Protein AF-A0A525CH49-F1 (afdb_monomer)

Secondary structure (DSSP, 8-state):
-------------------------SEEEEEESSSEEEEE-TTSPPEEEEPTT--SEEEEEEGGGEEE--S-----TTPEEESSSEEEEEEGGGHHHHHHHHHHHHHHHS-SSHHHH-GGGTHHHHTS--EEEE-TTTTS--S--SSEEEEE-GGG-EE-

Foldseek 3Di:
DDDDDDDDDDDDDDPPPPPLPQPACQWWKWWEPDQWKWKEDPPDDTQTDGQPPDDTAMKIQGPVQKAFDPDPDDPDSFKYFFDQQKMKIYHPVLVVLVVVVLVVCCVVPVDSCPCQVCVVVCCVVSPIRMHMDGDDPVSDDDPRPRGGIIGGNSVPMDGD

Sequence (160 aa):
MGLLSRLFKKKGVEQETESVVTVDKDHAVVELRSPCLLAFDLPAEGVKYTIPDFEPGQYKIPMHAIKVVSGAGPSDTNLIEVDTGVIYFIDADYEDKFRDFEAQMFEETGDSYQMVENPEQFAEQIGIAYDCLEAPGIGSGYDFEGDGTYVLDLSKVERV

Structure (mmCIF, N/CA/C/O backbone):
data_AF-A0A525CH49-F1
#
_entry.id   AF-A0A525CH49-F1
#
loop_
_atom_site.group_PDB
_atom_site.id
_atom_site.type_symbol
_atom_site.label_atom_id
_atom_site.label_alt_id
_atom_site.label_comp_id
_atom_site.label_asym_id
_atom_site.label_entity_id
_atom_site.label_seq_id
_atom_site.pdbx_PDB_ins_code
_atom_site.Cartn_x
_atom_site.Cartn_y
_atom_site.Cartn_z
_atom_site.occupancy
_atom_site.B_iso_or_equiv
_atom_site.auth_seq_id
_atom_site.auth_comp_id
_atom_site.auth_asym_id
_atom_site.auth_atom_id
_atom_site.pdbx_PDB_model_num
ATOM 1 N N . MET A 1 1 ? 67.224 -31.694 11.273 1.00 39.56 1 MET A N 1
ATOM 2 C CA . MET A 1 1 ? 66.820 -31.202 9.938 1.00 39.56 1 MET A CA 1
ATOM 3 C C . MET A 1 1 ? 65.304 -31.044 9.991 1.00 39.56 1 MET A C 1
ATOM 5 O O . MET A 1 1 ? 64.628 -32.054 10.051 1.00 39.56 1 MET A O 1
ATOM 9 N N . GLY A 1 2 ? 64.751 -29.880 10.335 1.00 36.69 2 GLY A N 1
ATOM 10 C CA . GLY A 1 2 ? 64.659 -28.689 9.473 1.00 36.69 2 GLY A CA 1
ATOM 11 C C .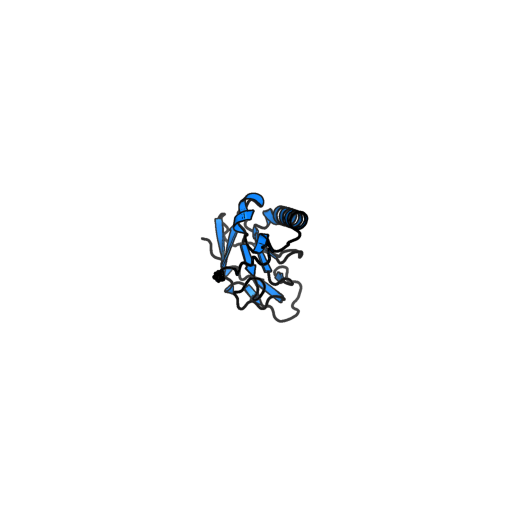 GLY A 1 2 ? 63.327 -28.767 8.706 1.00 36.69 2 GLY A C 1
ATOM 12 O O . GLY A 1 2 ? 63.209 -29.613 7.836 1.00 36.69 2 GLY A O 1
ATOM 13 N N . LEU A 1 3 ? 62.248 -28.185 9.245 1.00 46.25 3 LEU A N 1
ATOM 14 C CA . LEU A 1 3 ? 61.639 -26.896 8.850 1.00 46.25 3 LEU A CA 1
ATOM 15 C C . LEU A 1 3 ? 60.997 -26.879 7.449 1.00 46.25 3 LEU A C 1
ATOM 17 O O . LEU A 1 3 ? 61.687 -27.146 6.475 1.00 46.25 3 LEU A O 1
ATOM 21 N N . LEU A 1 4 ? 59.719 -26.451 7.414 1.00 48.94 4 LEU A N 1
ATOM 22 C CA . LEU A 1 4 ? 58.975 -25.656 6.402 1.00 48.94 4 LEU A CA 1
ATOM 23 C C . LEU A 1 4 ? 57.533 -26.211 6.263 1.00 48.94 4 LEU A C 1
ATOM 25 O O . LEU A 1 4 ? 57.322 -27.242 5.647 1.00 48.94 4 LEU A O 1
ATOM 29 N N . SER A 1 5 ? 56.528 -25.761 7.023 1.00 39.97 5 SER A N 1
ATOM 30 C CA . SER A 1 5 ? 55.796 -24.479 6.984 1.00 39.97 5 SER A CA 1
ATOM 31 C C . SER A 1 5 ? 54.735 -24.343 5.871 1.00 39.97 5 SER A C 1
ATOM 33 O O . SER A 1 5 ? 55.083 -24.108 4.723 1.00 39.97 5 SER A O 1
ATOM 35 N N . ARG A 1 6 ? 53.471 -24.266 6.331 1.00 45.81 6 ARG A N 1
ATOM 36 C CA . ARG A 1 6 ? 52.360 -23.390 5.880 1.00 45.81 6 ARG A CA 1
ATOM 37 C C . ARG A 1 6 ? 51.617 -23.699 4.562 1.00 45.81 6 ARG A C 1
ATOM 39 O O . ARG A 1 6 ? 52.216 -24.072 3.567 1.00 45.81 6 ARG A O 1
ATOM 46 N N . LEU A 1 7 ? 50.326 -23.308 4.601 1.00 45.16 7 LEU A N 1
ATOM 47 C CA . LEU A 1 7 ? 49.342 -23.094 3.515 1.00 45.16 7 LEU A CA 1
ATOM 48 C C . LEU A 1 7 ? 48.552 -24.380 3.158 1.00 45.16 7 LEU A C 1
ATOM 50 O O . LEU A 1 7 ? 49.131 -25.313 2.636 1.00 45.16 7 LEU A O 1
ATOM 54 N N . PHE A 1 8 ? 47.256 -24.574 3.437 1.00 52.97 8 PHE A N 1
ATOM 55 C CA . PHE A 1 8 ? 46.111 -23.663 3.397 1.00 52.97 8 PHE A CA 1
ATOM 56 C C . PHE A 1 8 ? 44.975 -24.088 4.352 1.00 52.97 8 PHE A C 1
ATOM 58 O O . PHE A 1 8 ? 44.602 -25.253 4.444 1.00 52.97 8 PHE A O 1
ATOM 65 N N . LYS A 1 9 ? 44.379 -23.079 4.996 1.00 42.88 9 LYS A N 1
ATOM 66 C CA . LYS A 1 9 ? 43.006 -23.045 5.522 1.00 42.88 9 LYS A CA 1
ATOM 67 C C . LYS A 1 9 ? 42.058 -22.773 4.339 1.00 42.88 9 LYS A C 1
ATOM 69 O O . LYS A 1 9 ? 42.301 -21.803 3.627 1.00 42.88 9 LYS A O 1
ATOM 74 N N . LYS A 1 10 ? 40.981 -23.548 4.181 1.00 42.00 10 LYS A N 1
ATOM 75 C CA . LYS A 1 10 ? 39.683 -23.171 3.560 1.00 42.00 10 LYS A CA 1
ATOM 76 C C . LYS A 1 10 ? 38.722 -24.339 3.839 1.00 42.00 10 LYS A C 1
ATOM 78 O O . LYS A 1 10 ? 38.967 -25.432 3.356 1.00 42.00 10 LYS A O 1
ATOM 83 N N . LYS A 1 11 ? 37.825 -24.272 4.831 1.00 44.38 11 LYS A N 1
ATOM 84 C CA . LYS A 1 11 ? 36.518 -23.580 4.808 1.00 44.38 11 LYS A CA 1
ATOM 85 C C . LYS A 1 11 ? 35.778 -23.832 3.482 1.00 44.38 11 LYS A C 1
ATOM 87 O O . LYS A 1 11 ? 35.967 -23.086 2.531 1.00 44.38 11 LYS A O 1
ATOM 92 N N . GLY A 1 12 ? 34.975 -24.890 3.447 1.00 36.69 12 GLY A N 1
ATOM 93 C CA . GLY A 1 12 ? 33.757 -24.996 2.639 1.00 36.69 12 GLY A CA 1
ATOM 94 C C . GLY A 1 12 ? 32.674 -25.373 3.644 1.00 36.69 12 GLY A C 1
ATOM 95 O O . GLY A 1 12 ? 32.689 -26.497 4.127 1.00 36.69 12 GLY A O 1
ATOM 96 N N . VAL A 1 13 ? 32.105 -24.386 4.339 1.00 41.44 13 VAL A N 1
ATOM 97 C CA . VAL A 1 13 ? 30.868 -23.693 3.939 1.00 41.44 13 VAL A CA 1
ATOM 98 C C . VAL A 1 13 ? 29.777 -24.739 3.774 1.00 41.44 13 VAL A C 1
ATOM 100 O O . VAL A 1 13 ? 29.645 -25.366 2.726 1.00 41.44 13 VAL A O 1
ATOM 103 N N . GLU A 1 14 ? 29.097 -24.962 4.897 1.00 38.44 14 GLU A N 1
ATOM 104 C CA . GLU A 1 14 ? 27.771 -25.552 4.966 1.00 38.44 14 GLU A CA 1
ATOM 105 C C . GLU A 1 14 ? 26.925 -24.911 3.866 1.00 38.44 14 GLU A C 1
ATOM 107 O O . GLU A 1 14 ? 26.855 -23.688 3.762 1.00 38.44 14 GLU A O 1
ATOM 112 N N . GLN A 1 15 ? 26.349 -25.741 2.997 1.00 38.03 15 GLN A N 1
ATOM 113 C CA . GLN A 1 15 ? 25.219 -25.312 2.190 1.00 38.03 15 GLN A CA 1
ATOM 114 C C . GLN A 1 15 ? 24.090 -25.029 3.179 1.00 38.03 15 GLN A C 1
ATOM 116 O O . GLN A 1 15 ? 23.353 -25.941 3.558 1.00 38.03 15 GLN A O 1
ATOM 121 N N . GLU A 1 16 ? 23.993 -23.777 3.631 1.00 38.16 16 GLU A N 1
ATOM 122 C CA . GLU A 1 16 ? 22.720 -23.216 4.057 1.00 38.16 16 GLU A CA 1
ATOM 123 C C . GLU A 1 16 ? 21.780 -23.442 2.884 1.00 38.16 16 GLU A C 1
ATOM 125 O O . GLU A 1 16 ? 21.883 -22.848 1.813 1.00 38.16 16 GLU A O 1
ATOM 130 N N . THR A 1 17 ? 20.947 -24.460 3.053 1.00 37.16 17 THR A N 1
ATOM 131 C CA . THR A 1 17 ? 19.787 -24.645 2.211 1.00 37.16 17 THR A CA 1
ATOM 132 C C . THR A 1 17 ? 18.881 -23.516 2.662 1.00 37.16 17 THR A C 1
ATOM 134 O O . THR A 1 17 ? 18.200 -23.661 3.674 1.00 37.16 17 THR A O 1
ATOM 137 N N . GLU A 1 18 ? 18.985 -22.358 2.006 1.00 37.19 18 GLU A N 1
ATOM 138 C CA . GLU A 1 18 ? 17.979 -21.308 2.099 1.00 37.19 18 GLU A CA 1
ATOM 139 C C . GLU A 1 18 ? 16.659 -21.982 1.746 1.00 37.19 18 GLU A C 1
ATOM 141 O O . GLU A 1 18 ? 16.348 -22.273 0.590 1.00 37.19 18 GLU A O 1
ATOM 146 N N . SER A 1 19 ? 15.913 -22.349 2.781 1.00 33.44 19 SER A N 1
ATOM 147 C CA . SER A 1 19 ? 14.498 -22.598 2.655 1.00 33.44 19 SER A CA 1
ATOM 148 C C . SER A 1 19 ? 13.919 -21.271 2.204 1.00 33.44 19 SER A C 1
ATOM 150 O O . SER A 1 19 ? 13.703 -20.388 3.030 1.00 33.44 19 SER A O 1
ATOM 152 N N . VAL A 1 20 ? 13.749 -21.120 0.891 1.00 35.84 20 VAL A N 1
ATOM 153 C CA . VAL A 1 20 ? 12.911 -20.085 0.300 1.00 35.84 20 VAL A CA 1
ATOM 154 C C . VAL A 1 20 ? 11.536 -20.314 0.908 1.00 35.84 20 VAL A C 1
ATOM 156 O O . VAL A 1 20 ? 10.799 -21.212 0.499 1.00 35.84 20 VAL A O 1
ATOM 159 N N . VAL A 1 21 ? 11.248 -19.591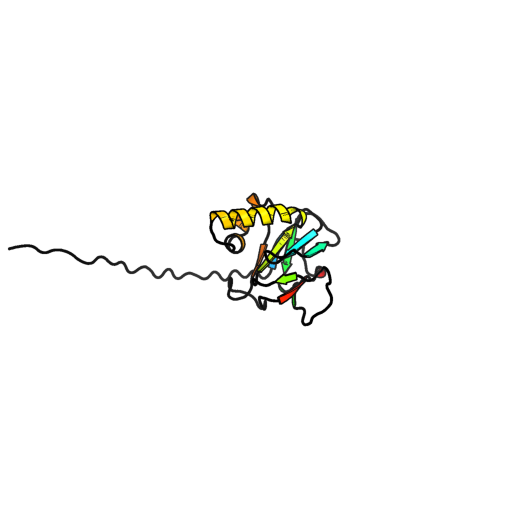 1.986 1.00 37.31 21 VAL A N 1
ATOM 160 C CA . VAL A 1 21 ? 9.911 -19.514 2.547 1.00 37.31 21 VAL A CA 1
ATOM 161 C C . VAL A 1 21 ? 9.125 -18.777 1.483 1.00 37.31 21 VAL A C 1
ATOM 163 O O . VAL A 1 21 ? 9.242 -17.567 1.345 1.00 37.31 21 VAL A O 1
ATOM 166 N N . THR A 1 22 ? 8.405 -19.525 0.654 1.00 41.28 22 THR A N 1
ATOM 167 C CA . THR A 1 22 ? 7.436 -18.943 -0.266 1.00 41.28 22 THR A CA 1
ATOM 168 C C . THR A 1 22 ? 6.332 -18.393 0.627 1.00 41.28 22 THR A C 1
ATOM 170 O O . THR A 1 22 ? 5.514 -19.153 1.147 1.00 41.28 22 THR A O 1
ATOM 173 N N . VAL A 1 23 ? 6.408 -17.100 0.943 1.00 49.09 23 VAL A N 1
ATOM 174 C CA . VAL A 1 23 ? 5.374 -16.421 1.717 1.00 49.09 23 VAL A CA 1
ATOM 175 C C . VAL A 1 23 ? 4.183 -16.293 0.782 1.00 49.09 23 VAL A C 1
ATOM 177 O O . VAL A 1 23 ? 4.179 -15.480 -0.135 1.00 49.09 23 VAL A O 1
ATOM 180 N N . ASP A 1 24 ? 3.205 -17.164 0.988 1.00 51.62 24 ASP A N 1
ATOM 181 C CA . ASP A 1 24 ? 1.919 -17.139 0.305 1.00 51.62 24 ASP A CA 1
ATOM 182 C C . ASP A 1 24 ? 1.105 -15.933 0.821 1.00 51.62 24 ASP A C 1
ATOM 184 O O . ASP A 1 24 ? 0.327 -16.040 1.770 1.00 51.62 24 ASP A O 1
ATOM 188 N N . LYS A 1 25 ? 1.376 -14.740 0.279 1.00 66.81 25 LYS A N 1
ATOM 189 C CA . LYS A 1 25 ? 0.638 -13.484 0.521 1.00 66.81 25 LYS A CA 1
ATOM 190 C C . LYS A 1 25 ? -0.506 -13.353 -0.499 1.00 66.81 25 LYS A C 1
ATOM 192 O O . LYS A 1 25 ? -0.564 -12.420 -1.294 1.00 66.81 25 LYS A O 1
ATOM 197 N N . ASP A 1 26 ? -1.488 -14.252 -0.436 1.00 80.12 26 ASP A N 1
ATOM 198 C CA . ASP A 1 26 ? -2.752 -14.147 -1.200 1.00 80.12 26 ASP A CA 1
ATOM 199 C C . ASP A 1 26 ? -3.522 -12.822 -0.961 1.00 80.12 26 ASP A C 1
ATOM 201 O O . ASP A 1 26 ? -4.499 -12.498 -1.652 1.00 80.12 26 ASP A O 1
ATOM 205 N N . HIS A 1 27 ? -3.129 -12.065 0.063 1.00 87.44 27 HIS A N 1
ATOM 206 C CA . HIS A 1 27 ? -3.721 -10.803 0.471 1.00 87.44 27 HIS A CA 1
ATOM 207 C C . HIS A 1 27 ? -2.684 -9.900 1.142 1.00 87.44 27 HIS A C 1
ATOM 209 O O . HIS A 1 27 ? -1.810 -10.391 1.852 1.00 87.44 27 HIS A O 1
ATOM 215 N N . ALA A 1 28 ? -2.855 -8.588 0.981 1.00 90.50 28 ALA A N 1
ATOM 216 C CA . ALA A 1 28 ? -2.193 -7.576 1.798 1.00 90.50 28 ALA A CA 1
ATOM 217 C C . ALA A 1 28 ? -3.059 -7.239 3.024 1.00 90.50 28 ALA A C 1
ATOM 219 O O . ALA A 1 28 ? -4.291 -7.165 2.914 1.00 90.50 28 ALA A O 1
ATOM 220 N N . VAL A 1 29 ? -2.436 -7.030 4.187 1.00 92.19 29 VAL A N 1
ATOM 221 C CA . VAL A 1 29 ? -3.122 -6.622 5.426 1.00 92.19 29 VAL A CA 1
ATOM 222 C C . VAL A 1 29 ? -2.726 -5.206 5.827 1.00 92.19 29 VAL A C 1
ATOM 224 O O . VAL A 1 29 ? -1.593 -4.950 6.208 1.00 92.19 29 VAL A O 1
ATOM 227 N N . VAL A 1 30 ? -3.690 -4.291 5.850 1.00 94.88 30 VAL A N 1
ATOM 228 C CA . VAL A 1 30 ? -3.465 -2.883 6.209 1.00 94.88 30 VAL A CA 1
ATOM 229 C C . VAL A 1 30 ? -4.332 -2.482 7.398 1.00 94.88 30 VAL A C 1
ATOM 231 O O . VAL A 1 30 ? -5.477 -2.916 7.525 1.00 94.88 30 VAL A O 1
ATOM 234 N N . GLU A 1 31 ? -3.804 -1.651 8.291 1.00 96.19 31 GLU A N 1
ATOM 235 C CA . GLU A 1 31 ? -4.606 -0.971 9.308 1.00 96.19 31 GLU A CA 1
ATOM 236 C C . GLU A 1 31 ? -5.132 0.348 8.729 1.00 96.19 31 GLU A C 1
ATOM 238 O O . GLU A 1 31 ? -4.360 1.152 8.219 1.00 96.19 31 GLU A O 1
ATOM 243 N N . LEU A 1 32 ? -6.444 0.580 8.822 1.00 97.38 32 LEU A N 1
ATOM 244 C CA . LEU A 1 32 ? -7.088 1.837 8.441 1.00 97.38 32 LEU A CA 1
ATOM 245 C C . LEU A 1 32 ? -7.692 2.512 9.678 1.00 97.38 32 LEU A C 1
ATOM 247 O O . LEU A 1 32 ? -8.456 1.915 10.443 1.00 97.38 32 LEU A O 1
ATOM 251 N N . ARG A 1 33 ? -7.352 3.783 9.863 1.00 96.25 33 ARG A N 1
ATOM 252 C CA . ARG A 1 33 ? -7.843 4.713 10.892 1.00 96.25 33 ARG A CA 1
ATOM 253 C C . ARG A 1 33 ? -8.739 5.802 10.303 1.00 96.25 33 ARG A C 1
ATOM 255 O O . ARG A 1 33 ? -9.579 6.343 11.024 1.00 96.25 33 ARG A O 1
ATOM 262 N N . SER A 1 34 ? -8.590 6.080 9.014 1.00 96.31 34 SER A N 1
ATOM 263 C CA . SER A 1 34 ? -9.411 6.955 8.190 1.00 96.31 34 SER A CA 1
ATOM 264 C C . SER A 1 34 ? -10.208 6.121 7.171 1.00 96.31 34 SER A C 1
ATOM 266 O O . SER A 1 34 ? -9.855 4.974 6.888 1.00 96.31 34 SER A O 1
ATOM 268 N N . PRO A 1 35 ? -11.288 6.664 6.581 1.00 96.25 35 PRO A N 1
ATOM 269 C CA . PRO A 1 35 ? -12.077 5.945 5.581 1.00 96.25 35 PRO A CA 1
ATOM 270 C C . PRO A 1 35 ? -11.357 5.782 4.235 1.00 96.25 35 PRO A C 1
ATOM 272 O O . PRO A 1 35 ? -11.974 5.312 3.280 1.00 96.25 35 PRO A O 1
ATOM 275 N N . CYS A 1 36 ? -10.098 6.206 4.120 1.00 96.69 36 CYS A N 1
ATOM 276 C CA . CYS A 1 36 ? -9.378 6.285 2.862 1.00 96.69 36 CYS A CA 1
ATOM 277 C C . CYS A 1 36 ? -8.204 5.300 2.839 1.00 96.69 36 CYS A C 1
ATOM 279 O O . CYS A 1 36 ? -7.209 5.479 3.536 1.00 96.69 36 CYS A O 1
ATOM 281 N N . LEU A 1 37 ? -8.308 4.294 1.975 1.00 96.88 37 LEU A N 1
ATOM 282 C CA . LEU A 1 37 ? -7.202 3.424 1.593 1.00 96.88 37 LEU A CA 1
ATOM 283 C C . LEU A 1 37 ? -6.408 4.093 0.467 1.00 96.88 37 LEU A C 1
ATOM 285 O O . LEU A 1 37 ? -6.993 4.508 -0.533 1.00 96.88 37 LEU A O 1
ATOM 289 N N . LEU A 1 38 ? -5.090 4.163 0.600 1.00 96.81 38 LEU A N 1
ATOM 290 C CA . LEU A 1 38 ? -4.187 4.589 -0.464 1.00 96.81 38 LEU A CA 1
ATOM 291 C C . LEU A 1 38 ? -3.501 3.365 -1.073 1.00 96.81 38 LEU A C 1
ATOM 293 O O . LEU A 1 38 ? -2.952 2.549 -0.333 1.00 96.81 38 LEU A O 1
ATOM 297 N N . ALA A 1 39 ? -3.517 3.265 -2.405 1.00 95.25 39 ALA A N 1
ATOM 298 C C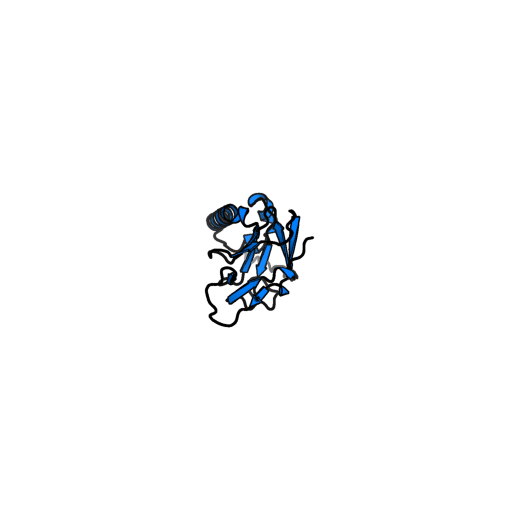A . ALA A 1 39 ? -2.767 2.259 -3.153 1.00 95.25 39 ALA A CA 1
ATOM 299 C C . ALA A 1 39 ? -1.850 2.914 -4.189 1.00 95.25 39 ALA A C 1
ATOM 301 O O . ALA A 1 39 ? -2.298 3.793 -4.931 1.00 95.25 39 ALA A O 1
ATOM 302 N N . PHE A 1 40 ? -0.578 2.521 -4.225 1.00 92.12 40 PHE A N 1
ATOM 303 C CA . PHE A 1 40 ? 0.427 3.202 -5.042 1.00 92.12 40 PHE A CA 1
ATOM 304 C C . PHE A 1 40 ? 1.690 2.377 -5.243 1.00 92.12 40 PHE A C 1
ATOM 306 O O . PHE A 1 40 ? 2.017 1.520 -4.426 1.00 92.12 40 PHE A O 1
ATOM 313 N N . ASP A 1 41 ? 2.406 2.701 -6.310 1.00 89.75 41 ASP A N 1
ATOM 314 C CA . ASP A 1 41 ? 3.796 2.321 -6.514 1.00 89.75 41 ASP A CA 1
ATOM 315 C C . ASP A 1 41 ? 4.685 3.553 -6.297 1.00 89.75 41 ASP A C 1
ATOM 317 O O . ASP A 1 41 ? 4.350 4.657 -6.733 1.00 89.75 41 ASP A O 1
ATOM 321 N N . LEU A 1 42 ? 5.804 3.405 -5.594 1.00 85.88 42 LEU A N 1
ATOM 322 C CA . LEU A 1 42 ? 6.721 4.519 -5.363 1.00 85.88 42 LEU A CA 1
ATOM 323 C C . LEU A 1 42 ? 7.585 4.771 -6.609 1.00 85.88 42 LEU A C 1
ATOM 325 O O . LEU A 1 42 ? 8.064 3.826 -7.226 1.00 85.88 42 LEU A O 1
ATOM 329 N N . PRO A 1 43 ? 7.853 6.040 -6.974 1.00 85.62 43 PRO A N 1
ATOM 330 C CA . PRO A 1 43 ? 7.526 7.274 -6.256 1.00 85.62 43 PRO A CA 1
ATOM 331 C C . PRO A 1 43 ? 6.194 7.923 -6.678 1.00 85.62 43 PRO A C 1
ATOM 333 O O . PRO A 1 43 ? 5.933 9.061 -6.281 1.00 85.62 43 PRO A O 1
ATOM 336 N N . ALA A 1 44 ? 5.369 7.256 -7.490 1.00 84.88 44 ALA A N 1
ATOM 337 C CA . ALA A 1 44 ? 4.171 7.839 -8.091 1.00 84.88 44 ALA A CA 1
ATOM 338 C C . ALA A 1 44 ? 3.158 8.353 -7.050 1.00 84.88 44 ALA A C 1
ATOM 340 O O . ALA A 1 44 ? 3.137 7.931 -5.887 1.00 84.88 44 ALA A O 1
ATOM 341 N N . GLU A 1 45 ? 2.311 9.300 -7.469 1.00 84.69 45 GLU A N 1
ATOM 342 C CA . GLU A 1 45 ? 1.152 9.714 -6.674 1.00 84.69 45 GLU A CA 1
ATOM 343 C C . GLU A 1 45 ? 0.163 8.550 -6.573 1.00 84.69 45 GLU A C 1
ATOM 345 O O . GLU A 1 45 ? -0.118 7.864 -7.556 1.00 84.69 45 GLU A O 1
ATOM 350 N N . GLY A 1 46 ? -0.346 8.311 -5.367 1.00 87.56 46 GLY A N 1
ATOM 351 C CA . GLY A 1 46 ? -1.222 7.180 -5.114 1.00 87.56 46 GLY A CA 1
ATOM 352 C C . GLY A 1 46 ? -2.693 7.441 -5.391 1.00 87.56 46 GLY A C 1
ATOM 353 O O . GLY A 1 46 ? -3.171 8.576 -5.397 1.00 87.56 46 GLY A O 1
ATOM 354 N N . VAL A 1 47 ? -3.442 6.353 -5.536 1.00 93.62 47 VAL A N 1
ATOM 355 C CA . VAL A 1 47 ? -4.895 6.381 -5.684 1.00 93.62 47 VAL A CA 1
ATOM 356 C C . VAL A 1 47 ? -5.573 6.255 -4.329 1.00 93.62 47 VAL A C 1
ATOM 358 O O . VAL A 1 47 ? -5.361 5.282 -3.605 1.00 93.62 47 VAL A O 1
ATOM 361 N N . LYS A 1 48 ? -6.444 7.216 -4.010 1.00 94.94 48 LYS A N 1
ATOM 362 C CA . LYS A 1 48 ? -7.235 7.229 -2.773 1.00 94.94 48 LYS A CA 1
ATOM 363 C C . LYS A 1 48 ? -8.605 6.611 -3.013 1.00 94.94 48 LYS A C 1
ATOM 365 O O . LYS A 1 48 ? -9.429 7.158 -3.742 1.00 94.94 48 LYS A O 1
ATOM 370 N N . TYR A 1 49 ? -8.865 5.499 -2.343 1.00 94.62 49 TYR A N 1
ATOM 371 C CA . TYR A 1 49 ? -10.140 4.802 -2.347 1.00 94.62 49 TYR A CA 1
ATOM 372 C C . TYR A 1 49 ? -10.890 5.040 -1.039 1.00 94.62 49 TYR A C 1
ATOM 374 O O . TYR A 1 49 ? -10.353 4.816 0.041 1.00 94.62 49 TYR A O 1
ATOM 382 N N . THR A 1 50 ? -12.158 5.440 -1.119 1.00 95.06 50 THR A N 1
ATOM 383 C CA . THR A 1 50 ? -13.020 5.545 0.066 1.00 95.06 50 THR A CA 1
ATOM 384 C C . THR A 1 50 ? -13.685 4.203 0.361 1.00 95.06 50 THR A C 1
ATOM 386 O O . THR A 1 50 ? -14.451 3.700 -0.462 1.00 95.06 50 THR A O 1
ATOM 389 N N . ILE A 1 51 ? -13.432 3.644 1.544 1.00 93.19 51 ILE A N 1
ATOM 390 C CA . ILE A 1 51 ? -14.071 2.418 2.026 1.00 93.19 51 ILE A CA 1
ATOM 391 C C . ILE A 1 51 ? -15.530 2.723 2.416 1.00 93.19 51 ILE A C 1
ATOM 393 O O . ILE A 1 51 ? -15.768 3.589 3.266 1.00 93.19 51 ILE A O 1
ATOM 397 N N . PRO A 1 52 ? -16.527 2.053 1.810 1.00 87.94 52 PRO A N 1
ATOM 398 C CA . PRO A 1 52 ? -17.925 2.214 2.201 1.00 87.94 52 PRO A CA 1
ATOM 399 C C . PRO A 1 52 ? -18.175 1.618 3.594 1.00 87.94 52 PRO A C 1
ATOM 401 O O . PRO A 1 52 ? -17.548 0.630 3.964 1.00 87.94 52 PRO A O 1
ATOM 404 N N . ASP A 1 53 ? -19.102 2.211 4.356 1.00 89.12 53 ASP A N 1
ATOM 405 C CA . ASP A 1 53 ? -19.482 1.759 5.709 1.00 89.12 53 ASP A CA 1
ATOM 406 C C . ASP A 1 53 ? -18.283 1.576 6.665 1.00 89.12 53 ASP A C 1
ATOM 408 O O . ASP A 1 53 ? -18.223 0.643 7.466 1.00 89.12 53 ASP A O 1
ATOM 412 N N . PHE A 1 54 ? -17.311 2.486 6.560 1.00 94.75 54 PHE A N 1
ATOM 413 C CA . PHE A 1 54 ? -16.031 2.411 7.256 1.00 94.75 54 PHE A CA 1
ATOM 414 C C . PHE A 1 54 ? -16.146 2.352 8.788 1.00 94.75 54 PHE A C 1
ATOM 416 O O . PHE A 1 54 ? -16.796 3.185 9.425 1.00 94.75 54 PHE A O 1
ATOM 423 N N . GLU A 1 55 ? -15.359 1.447 9.372 1.00 96.00 55 GLU A N 1
ATOM 424 C CA . GLU A 1 55 ? -14.953 1.484 10.774 1.00 96.00 55 GLU A CA 1
ATOM 425 C C . GLU A 1 55 ? -13.430 1.294 10.898 1.00 96.00 55 GLU A C 1
ATOM 427 O O . GLU A 1 55 ? -12.864 0.477 10.166 1.00 96.00 55 GLU A O 1
ATOM 432 N N . PRO A 1 56 ? -12.754 1.964 11.852 1.00 96.62 56 PRO A N 1
ATOM 433 C CA . PRO A 1 56 ? -11.333 1.736 12.090 1.00 96.62 56 PRO A CA 1
ATOM 434 C C . PRO A 1 56 ? -11.017 0.267 12.402 1.00 96.62 56 PRO A C 1
ATOM 436 O O . PRO A 1 56 ? -11.773 -0.415 13.110 1.00 96.62 56 PRO A O 1
ATOM 439 N N . GLY A 1 57 ? -9.889 -0.222 11.889 1.00 96.25 57 GLY A N 1
ATOM 440 C CA . GLY A 1 57 ? -9.438 -1.596 12.095 1.00 96.25 57 GLY A CA 1
ATOM 441 C C . GLY A 1 57 ? -8.541 -2.111 10.976 1.00 96.25 57 GLY A C 1
ATOM 442 O O . GLY A 1 57 ? -8.050 -1.348 10.150 1.00 96.25 57 GLY A O 1
ATOM 443 N N . GLN A 1 58 ? -8.325 -3.424 10.964 1.00 95.75 58 GLN A N 1
ATOM 444 C CA . GLN A 1 58 ? -7.549 -4.091 9.924 1.00 95.75 58 GLN A CA 1
ATOM 445 C C . GLN A 1 58 ? -8.436 -4.499 8.751 1.00 95.75 58 GLN A C 1
ATOM 447 O O . GLN A 1 58 ? -9.563 -4.964 8.934 1.00 95.75 58 GLN A O 1
ATOM 452 N N . TYR A 1 59 ? -7.889 -4.356 7.552 1.00 95.75 59 TYR A N 1
ATOM 453 C CA . TYR A 1 59 ? -8.515 -4.720 6.294 1.00 95.75 59 TYR A CA 1
ATOM 454 C C . TYR A 1 59 ? -7.598 -5.656 5.511 1.00 95.75 59 TYR A C 1
ATOM 456 O O . TYR A 1 59 ? -6.376 -5.508 5.516 1.00 95.75 59 TYR A O 1
ATOM 464 N N . LYS A 1 60 ? -8.210 -6.625 4.835 1.00 94.19 60 LYS A N 1
ATOM 465 C CA . LYS A 1 60 ? -7.577 -7.560 3.912 1.00 94.19 60 LYS A CA 1
ATOM 466 C C . LYS A 1 60 ? -7.912 -7.168 2.489 1.00 94.19 60 LYS A C 1
ATOM 468 O O . LYS A 1 60 ? -9.083 -7.038 2.127 1.00 94.19 60 LYS A O 1
ATOM 473 N N . ILE A 1 61 ? -6.870 -7.024 1.685 1.00 93.12 61 ILE A N 1
ATOM 474 C CA . ILE A 1 61 ? -6.955 -6.696 0.269 1.00 93.12 61 ILE A CA 1
ATOM 475 C C . ILE A 1 61 ? -6.486 -7.930 -0.494 1.00 93.12 61 ILE A C 1
ATOM 477 O O . ILE A 1 61 ? -5.280 -8.158 -0.604 1.00 93.12 61 ILE A O 1
ATOM 481 N N . PRO A 1 62 ? -7.408 -8.780 -0.969 1.00 89.94 62 PRO A N 1
ATOM 482 C CA . PRO A 1 62 ? -7.011 -9.997 -1.650 1.00 89.94 62 PRO A CA 1
ATOM 483 C C . PRO A 1 62 ? -6.450 -9.675 -3.037 1.00 89.94 62 PRO A C 1
ATOM 485 O O . PRO A 1 62 ? -6.960 -8.789 -3.723 1.00 89.94 62 PRO A O 1
ATOM 488 N N . MET A 1 63 ? -5.460 -10.440 -3.499 1.00 86.75 63 MET A N 1
ATOM 489 C CA . MET A 1 63 ? -4.816 -10.221 -4.802 1.00 86.75 63 MET A CA 1
ATOM 490 C C . MET A 1 63 ? -5.839 -10.173 -5.952 1.00 86.75 63 MET A C 1
ATOM 492 O O . MET A 1 63 ? -5.782 -9.316 -6.831 1.00 86.75 63 MET A O 1
ATOM 496 N N . HIS A 1 64 ? -6.860 -11.031 -5.908 1.00 86.81 64 HIS A N 1
ATOM 497 C CA . HIS A 1 64 ? -7.922 -11.078 -6.918 1.00 86.81 64 HIS A CA 1
ATOM 498 C C . HIS A 1 64 ? -8.899 -9.878 -6.873 1.00 86.81 64 HIS A C 1
ATOM 500 O O . HIS A 1 64 ? -9.840 -9.815 -7.681 1.00 86.81 64 HIS A O 1
ATOM 506 N N . ALA A 1 65 ? -8.741 -8.942 -5.930 1.00 89.06 65 ALA A N 1
ATOM 507 C CA . ALA A 1 65 ? -9.405 -7.640 -5.964 1.00 89.06 65 ALA A CA 1
ATOM 508 C C . ALA A 1 65 ? -8.767 -6.678 -6.970 1.00 89.06 65 ALA A C 1
ATOM 510 O O . ALA A 1 65 ? -9.430 -5.732 -7.395 1.00 89.06 65 ALA A O 1
ATOM 511 N N . ILE A 1 66 ? -7.534 -6.944 -7.395 1.00 88.88 66 ILE A N 1
ATOM 512 C CA . ILE A 1 66 ? -6.778 -6.098 -8.311 1.00 88.88 66 ILE A CA 1
ATOM 513 C C . ILE A 1 66 ? -7.003 -6.593 -9.735 1.00 88.88 66 ILE A 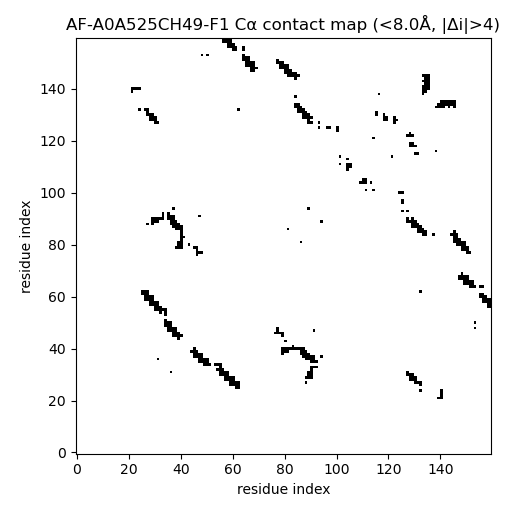C 1
ATOM 515 O O . ILE A 1 66 ? -6.834 -7.773 -10.042 1.00 88.88 66 ILE A O 1
ATOM 519 N N . LYS A 1 67 ? -7.451 -5.695 -10.611 1.00 86.88 67 LYS A N 1
ATOM 520 C CA . LYS A 1 67 ? -7.794 -6.017 -12.001 1.00 86.88 67 LYS A CA 1
ATOM 521 C C . LYS A 1 67 ? -6.899 -5.239 -12.949 1.00 86.88 67 LYS A C 1
ATOM 523 O O . LYS A 1 67 ? -6.853 -4.015 -12.864 1.00 86.88 67 LYS A O 1
ATOM 528 N N . VAL A 1 68 ? -6.258 -5.946 -13.876 1.00 84.62 68 VAL A N 1
ATOM 529 C CA . VAL A 1 68 ? -5.486 -5.343 -14.970 1.00 84.62 68 VAL A CA 1
ATOM 530 C C . VAL A 1 68 ? -6.427 -4.593 -15.912 1.00 84.62 68 VAL A C 1
ATOM 532 O O . VAL A 1 68 ? -7.473 -5.120 -16.309 1.00 84.62 68 VAL A O 1
ATOM 535 N N . VAL A 1 69 ? -6.048 -3.380 -16.303 1.00 84.19 69 VAL A N 1
ATOM 536 C CA . VAL A 1 69 ? -6.758 -2.592 -17.312 1.00 84.19 69 VAL A CA 1
ATOM 537 C C . VAL A 1 69 ? -6.013 -2.693 -18.637 1.00 84.19 69 VAL A C 1
ATOM 539 O O . VAL A 1 69 ? -4.905 -2.191 -18.783 1.00 84.19 69 VAL A O 1
ATOM 542 N N . SER A 1 70 ? -6.631 -3.326 -19.636 1.00 65.19 70 SER A N 1
ATOM 543 C CA . SER A 1 70 ? -6.089 -3.362 -20.998 1.00 65.19 70 SER A CA 1
ATOM 544 C C . SER A 1 70 ? -6.693 -2.238 -21.845 1.00 65.19 70 SER A C 1
ATOM 546 O O . SER A 1 70 ? -7.844 -2.302 -22.274 1.00 65.19 70 SER A O 1
ATOM 548 N N . GLY A 1 71 ? -5.892 -1.203 -22.107 1.00 55.88 71 GLY A N 1
ATOM 549 C CA . GLY A 1 71 ? -6.215 -0.122 -23.040 1.00 55.88 71 GLY A CA 1
ATOM 550 C C . GLY A 1 71 ? -6.145 1.268 -22.412 1.00 55.88 71 GLY A C 1
ATOM 551 O O . GLY A 1 71 ? -6.482 1.449 -21.248 1.00 55.88 71 GLY A O 1
ATOM 552 N N . ALA A 1 72 ? -5.725 2.252 -23.215 1.00 49.34 72 ALA A N 1
ATOM 553 C CA . ALA A 1 72 ? -5.705 3.670 -22.860 1.00 49.34 72 ALA A CA 1
ATOM 554 C C . ALA A 1 72 ? -7.143 4.203 -22.701 1.00 49.34 72 ALA A C 1
ATOM 556 O O . ALA A 1 72 ? -7.703 4.832 -23.601 1.00 49.34 72 ALA A O 1
ATOM 557 N N . GLY A 1 73 ? -7.773 3.861 -21.580 1.00 46.59 73 GLY A N 1
ATOM 558 C CA . GLY A 1 73 ? -8.965 4.522 -21.067 1.00 46.59 73 GLY A CA 1
ATOM 559 C C . GLY A 1 73 ? -8.582 5.843 -20.397 1.00 46.59 73 GLY A C 1
ATOM 560 O O . GLY A 1 73 ? -7.417 6.030 -20.054 1.00 46.59 73 GLY A O 1
ATOM 561 N N . PRO A 1 74 ? -9.524 6.790 -20.276 1.00 44.06 74 PRO A N 1
ATOM 562 C CA . PRO A 1 74 ? -9.245 8.130 -19.773 1.00 44.06 74 PRO A CA 1
ATOM 563 C C . PRO A 1 74 ? -8.685 8.097 -18.347 1.00 44.06 74 PRO A C 1
ATOM 565 O O . PRO A 1 74 ? -8.792 7.093 -17.652 1.00 44.06 74 PRO A O 1
ATOM 568 N N . SER A 1 75 ? -8.121 9.236 -17.944 1.00 54.28 75 SER A N 1
ATOM 569 C CA . SER A 1 75 ? -7.612 9.595 -16.617 1.00 54.28 75 SER A CA 1
ATOM 570 C C . SER A 1 75 ? -8.668 9.467 -15.506 1.00 54.28 75 SER A C 1
ATOM 572 O O . SER A 1 75 ? -9.075 10.463 -14.901 1.00 54.28 75 SER A O 1
ATOM 574 N N . ASP A 1 76 ? -9.172 8.261 -15.279 1.00 54.94 76 ASP A N 1
ATOM 575 C CA . ASP A 1 76 ? -10.001 7.947 -14.135 1.00 54.94 76 ASP A CA 1
ATOM 576 C C . ASP A 1 76 ? -9.096 7.987 -12.906 1.00 54.94 76 ASP A C 1
ATOM 578 O O . ASP A 1 76 ? -8.057 7.334 -12.849 1.00 54.94 76 ASP A O 1
ATOM 582 N N . THR A 1 77 ? -9.502 8.754 -11.898 1.00 65.19 77 THR A N 1
ATOM 583 C CA . THR A 1 77 ? -8.772 8.975 -10.637 1.00 65.19 77 THR A CA 1
ATOM 584 C C . THR A 1 77 ? -8.572 7.709 -9.797 1.00 65.19 77 THR A C 1
ATOM 586 O O . THR A 1 77 ? -8.111 7.806 -8.669 1.00 65.19 77 THR A O 1
ATOM 589 N N . ASN A 1 78 ? -8.953 6.540 -10.320 1.00 80.88 78 ASN A N 1
ATOM 590 C CA . ASN A 1 78 ? -8.975 5.255 -9.631 1.00 80.88 78 ASN A CA 1
ATOM 591 C C . ASN A 1 78 ? -7.989 4.229 -10.227 1.00 80.88 78 ASN A C 1
ATOM 593 O O . ASN A 1 78 ? -8.089 3.044 -9.895 1.00 80.88 78 ASN A O 1
ATOM 597 N N . LEU A 1 79 ? -7.099 4.657 -11.130 1.00 88.38 79 LEU A N 1
ATOM 598 C CA . LEU A 1 79 ? -6.109 3.810 -11.797 1.00 88.38 79 LEU A CA 1
ATOM 599 C C . LEU A 1 79 ? -4.778 3.824 -11.041 1.00 88.38 79 LEU A C 1
ATOM 601 O O . LEU A 1 79 ? -4.176 4.881 -10.884 1.00 88.38 79 LEU A O 1
ATOM 605 N N . ILE A 1 80 ? -4.329 2.655 -10.589 1.00 89.38 80 ILE A N 1
ATOM 606 C CA . ILE A 1 80 ? -3.025 2.462 -9.947 1.00 89.38 80 ILE A CA 1
ATOM 607 C C . ILE A 1 80 ? -2.014 2.185 -11.057 1.00 89.38 80 ILE A C 1
ATOM 609 O O . ILE A 1 80 ? -2.151 1.193 -11.777 1.00 89.38 80 ILE A O 1
ATOM 613 N N . GLU A 1 81 ? -1.024 3.055 -11.205 1.00 88.25 81 GLU A N 1
ATOM 614 C CA . GLU A 1 81 ? 0.101 2.861 -12.122 1.00 88.25 81 GLU A CA 1
ATOM 615 C C . GLU A 1 81 ? 1.257 2.194 -11.372 1.00 88.25 81 GLU A C 1
ATOM 617 O O . GLU A 1 81 ? 1.603 2.623 -10.274 1.00 88.25 81 GLU A O 1
ATOM 622 N N . VAL A 1 82 ? 1.812 1.128 -11.952 1.00 88.00 82 VAL A N 1
ATOM 623 C CA . VAL A 1 82 ? 2.885 0.317 -11.362 1.00 88.00 82 VAL A CA 1
ATOM 624 C C . VAL A 1 82 ? 3.996 0.144 -12.393 1.00 88.00 82 VAL A C 1
ATOM 626 O O . VAL A 1 82 ? 3.729 -0.298 -13.510 1.00 88.00 82 VAL A O 1
ATOM 629 N N . ASP A 1 83 ? 5.219 0.489 -12.009 1.00 85.00 83 ASP A N 1
ATOM 630 C CA . ASP A 1 83 ? 6.454 0.455 -12.808 1.00 85.00 83 ASP A CA 1
ATOM 631 C C . ASP A 1 83 ? 7.574 -0.342 -12.112 1.00 85.00 83 ASP A C 1
ATOM 633 O O . ASP A 1 83 ? 8.564 -0.721 -12.731 1.00 85.00 83 ASP A O 1
ATOM 637 N N . THR A 1 84 ? 7.436 -0.600 -10.808 1.00 79.62 84 THR A N 1
ATOM 638 C CA . THR A 1 84 ? 8.395 -1.382 -10.015 1.00 79.62 84 THR A CA 1
ATOM 639 C C . THR A 1 84 ? 7.853 -2.747 -9.618 1.00 79.62 84 THR A C 1
ATOM 641 O O . THR A 1 84 ? 8.482 -3.457 -8.846 1.00 79.62 84 THR A O 1
ATOM 644 N N . GLY A 1 85 ? 6.672 -3.129 -10.106 1.00 84.50 85 GLY A N 1
ATOM 645 C CA . GLY A 1 85 ? 6.024 -4.385 -9.743 1.00 84.50 85 GLY A CA 1
ATOM 646 C C . GLY A 1 85 ? 5.594 -4.487 -8.273 1.00 84.50 85 GLY A C 1
ATOM 647 O O . GLY A 1 85 ? 5.304 -5.596 -7.826 1.00 84.50 85 GLY A O 1
ATOM 648 N N . VAL A 1 86 ? 5.539 -3.382 -7.525 1.00 87.00 86 VAL A N 1
ATOM 649 C CA . VAL A 1 86 ? 5.073 -3.344 -6.131 1.00 87.00 86 VAL A CA 1
ATOM 650 C C . VAL A 1 86 ? 3.867 -2.415 -6.005 1.00 87.00 86 VAL A C 1
ATOM 652 O O . VAL A 1 86 ? 3.839 -1.330 -6.576 1.00 87.00 86 VAL A O 1
ATOM 655 N N . ILE A 1 87 ? 2.858 -2.830 -5.238 1.00 90.62 87 ILE A N 1
ATOM 656 C CA . ILE A 1 87 ? 1.744 -1.965 -4.834 1.00 90.62 87 ILE A CA 1
ATOM 657 C C . ILE A 1 87 ? 1.698 -1.913 -3.314 1.00 90.62 87 ILE A C 1
ATOM 659 O O . ILE A 1 87 ? 1.399 -2.919 -2.673 1.00 90.62 87 ILE A O 1
ATOM 663 N N . TYR A 1 88 ? 1.936 -0.737 -2.746 1.00 93.06 88 TYR A N 1
ATOM 664 C CA . TYR A 1 88 ? 1.752 -0.461 -1.326 1.00 93.06 88 TYR A CA 1
ATOM 665 C C . TYR A 1 88 ? 0.293 -0.171 -0.995 1.00 93.06 88 TYR A C 1
ATOM 667 O O . TYR A 1 88 ? -0.403 0.491 -1.764 1.00 93.06 88 TYR A O 1
ATOM 675 N N . PHE A 1 89 ? -0.134 -0.600 0.191 1.00 95.12 89 PHE A N 1
ATOM 676 C CA . PHE A 1 89 ? -1.439 -0.310 0.775 1.00 95.12 89 PHE A CA 1
ATOM 677 C C . PHE A 1 89 ? -1.271 0.285 2.167 1.00 95.12 89 PHE A C 1
ATOM 679 O O . PHE A 1 89 ? -0.798 -0.385 3.088 1.00 95.12 89 PHE A O 1
ATOM 686 N N . ILE A 1 90 ? -1.676 1.545 2.325 1.00 96.69 90 ILE A N 1
ATOM 687 C CA . ILE A 1 90 ? -1.600 2.274 3.597 1.00 96.69 90 ILE A CA 1
ATOM 688 C C . ILE A 1 90 ? -2.894 3.057 3.837 1.00 96.69 90 ILE A C 1
ATOM 690 O O . ILE A 1 90 ? -3.682 3.295 2.919 1.00 96.69 90 ILE A O 1
ATOM 694 N N . ASP A 1 91 ? -3.093 3.534 5.059 1.00 97.38 91 ASP A N 1
ATOM 695 C CA . ASP A 1 91 ? -4.060 4.602 5.310 1.00 97.38 91 ASP A CA 1
ATOM 696 C C . ASP A 1 91 ? -3.616 5.910 4.639 1.00 97.38 91 ASP A C 1
ATOM 698 O O . ASP A 1 91 ? -2.477 6.352 4.805 1.00 97.38 91 ASP A O 1
ATOM 702 N N . ALA A 1 92 ? -4.521 6.551 3.899 1.00 96.31 92 ALA A N 1
ATOM 703 C CA . ALA A 1 92 ? -4.204 7.744 3.122 1.00 96.31 92 ALA A CA 1
ATOM 704 C C . ALA A 1 92 ? -3.775 8.955 3.967 1.00 96.31 92 ALA A C 1
ATOM 706 O O . ALA A 1 92 ? -3.052 9.809 3.453 1.00 96.31 92 ALA A O 1
ATOM 707 N N . ASP A 1 93 ? -4.176 9.039 5.240 1.00 96.19 93 ASP A N 1
ATOM 708 C CA . ASP A 1 93 ? -3.759 10.122 6.142 1.00 96.19 93 ASP A CA 1
ATOM 709 C C . ASP A 1 93 ? -2.292 9.969 6.595 1.00 96.19 93 ASP A C 1
ATOM 711 O O . ASP A 1 93 ? -1.724 10.884 7.194 1.00 96.19 93 ASP A O 1
ATOM 715 N N . TYR A 1 94 ? -1.663 8.824 6.308 1.00 95.31 94 TYR A N 1
ATOM 716 C CA . TYR A 1 94 ? -0.272 8.519 6.648 1.00 95.31 94 TYR A CA 1
ATOM 717 C C . TYR A 1 94 ? 0.684 8.618 5.450 1.00 95.31 94 TYR A C 1
ATOM 719 O O . TYR A 1 94 ? 1.868 8.332 5.613 1.00 95.31 94 TYR A O 1
ATOM 727 N N . GLU A 1 95 ? 0.208 9.053 4.277 1.00 94.44 95 GLU A N 1
ATOM 728 C CA . GLU A 1 95 ? 1.005 9.146 3.045 1.00 94.44 95 GLU A CA 1
ATOM 729 C C . GLU A 1 95 ? 2.302 9.939 3.224 1.00 94.44 95 GLU A C 1
ATOM 731 O O . GLU A 1 95 ? 3.381 9.414 2.954 1.00 94.44 95 GLU A O 1
ATOM 736 N N . ASP A 1 96 ? 2.209 11.170 3.731 1.00 93.31 96 ASP A N 1
ATOM 737 C CA . ASP A 1 96 ? 3.377 12.040 3.907 1.00 93.31 96 ASP A CA 1
ATOM 738 C C . ASP A 1 96 ? 4.408 11.390 4.836 1.00 93.31 96 ASP A C 1
ATOM 740 O O . ASP A 1 96 ? 5.592 11.321 4.524 1.00 93.31 96 ASP A O 1
ATOM 744 N N . LYS A 1 97 ? 3.941 10.820 5.954 1.00 93.38 97 LYS A N 1
ATOM 745 C CA . LYS A 1 97 ? 4.812 10.152 6.924 1.00 93.38 97 LYS A CA 1
ATOM 746 C C . LYS A 1 97 ? 5.463 8.895 6.344 1.00 93.38 97 LYS A C 1
ATOM 748 O O . LYS A 1 97 ? 6.614 8.611 6.662 1.00 93.38 97 LYS A O 1
ATOM 753 N N . PHE A 1 98 ? 4.731 8.136 5.532 1.00 93.44 98 PHE A N 1
ATOM 754 C CA . PHE A 1 98 ? 5.254 6.953 4.858 1.00 93.44 98 PHE A CA 1
ATOM 755 C C . PHE A 1 98 ? 6.361 7.330 3.870 1.00 93.44 98 PHE A C 1
ATOM 757 O O . PHE A 1 98 ? 7.435 6.738 3.908 1.00 93.44 98 PHE A O 1
ATOM 764 N N . ARG A 1 99 ? 6.122 8.346 3.031 1.00 91.44 99 ARG A N 1
ATOM 765 C CA . ARG A 1 99 ? 7.096 8.832 2.041 1.00 91.44 99 ARG A CA 1
ATOM 766 C C . ARG A 1 99 ? 8.334 9.439 2.697 1.00 91.44 99 ARG A C 1
ATOM 768 O O . ARG A 1 99 ? 9.443 9.144 2.270 1.00 91.44 99 ARG A O 1
ATOM 775 N N . ASP A 1 100 ? 8.161 10.228 3.757 1.00 92.62 100 ASP A N 1
ATOM 776 C CA . ASP A 1 100 ? 9.283 10.772 4.533 1.00 92.62 100 ASP A CA 1
ATOM 777 C C . ASP A 1 100 ? 10.143 9.647 5.129 1.00 92.62 100 ASP A C 1
ATOM 779 O O . ASP A 1 100 ? 11.373 9.718 5.118 1.00 92.62 100 ASP A O 1
ATOM 783 N N . PHE A 1 101 ? 9.495 8.597 5.642 1.00 91.94 101 PHE A N 1
ATOM 784 C CA . PHE A 1 101 ? 10.188 7.447 6.210 1.00 91.94 101 PHE A CA 1
ATOM 785 C C . PHE A 1 101 ? 10.930 6.629 5.144 1.00 91.94 101 PHE A C 1
ATOM 787 O O . PHE A 1 101 ? 12.079 6.258 5.370 1.00 91.94 101 PHE A O 1
ATOM 794 N N . GLU A 1 102 ? 10.325 6.387 3.980 1.00 90.31 102 GLU A N 1
ATOM 795 C CA . GLU A 1 102 ? 10.988 5.688 2.873 1.00 90.31 102 GLU A 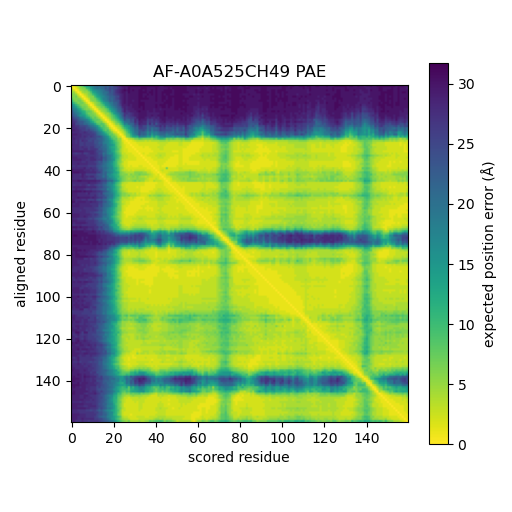CA 1
ATOM 796 C C . GLU A 1 102 ? 12.202 6.465 2.354 1.00 90.31 102 GLU A C 1
ATOM 798 O O . GLU A 1 102 ? 13.284 5.889 2.230 1.00 90.31 102 GLU A O 1
ATOM 803 N N . ALA A 1 103 ? 12.075 7.783 2.178 1.00 91.00 103 ALA A N 1
ATOM 804 C CA . ALA A 1 103 ? 13.191 8.632 1.782 1.00 91.00 103 ALA A CA 1
ATOM 805 C C . ALA A 1 103 ? 14.341 8.567 2.802 1.00 91.00 103 ALA A C 1
ATOM 807 O O . ALA A 1 103 ? 15.502 8.412 2.419 1.00 91.00 103 ALA A O 1
ATOM 808 N N . GLN A 1 104 ? 14.027 8.621 4.103 1.00 91.44 104 GLN A N 1
ATOM 809 C CA . GLN A 1 104 ? 15.024 8.463 5.163 1.00 91.44 104 GLN A CA 1
ATOM 810 C C . GLN A 1 104 ? 15.696 7.082 5.108 1.00 91.44 104 GLN A C 1
ATOM 812 O O . GLN A 1 104 ? 16.921 6.987 5.195 1.00 91.44 104 GLN A O 1
ATOM 817 N N . MET A 1 105 ? 14.917 6.010 4.951 1.00 89.69 105 MET A N 1
ATOM 818 C CA . MET A 1 105 ? 15.442 4.646 4.861 1.00 89.69 105 MET A CA 1
ATOM 819 C C . MET A 1 105 ? 16.378 4.486 3.666 1.00 89.69 105 MET A C 1
ATOM 821 O O . MET A 1 105 ? 17.468 3.926 3.812 1.00 89.69 105 MET A O 1
ATOM 825 N N . PHE A 1 106 ? 16.001 5.021 2.507 1.00 89.38 106 PHE A N 1
ATOM 826 C CA . PHE A 1 106 ? 16.840 5.004 1.318 1.00 89.38 106 PHE A CA 1
ATOM 827 C C . PHE A 1 106 ? 18.139 5.800 1.520 1.00 89.38 106 PHE A C 1
ATOM 829 O O . PHE A 1 106 ? 19.211 5.328 1.145 1.00 89.38 106 PHE A O 1
ATOM 836 N N . GLU A 1 107 ? 18.086 6.970 2.165 1.00 92.12 107 GLU A N 1
ATOM 837 C CA . GLU A 1 107 ? 19.284 7.751 2.502 1.00 92.12 107 GLU A CA 1
ATOM 838 C C . GLU A 1 107 ? 20.237 7.003 3.450 1.00 92.12 107 GLU A C 1
ATOM 840 O O . GLU A 1 107 ? 21.460 7.096 3.304 1.00 92.12 107 GLU A O 1
ATOM 845 N N . GLU A 1 108 ? 19.698 6.257 4.416 1.00 90.25 108 GLU A N 1
ATOM 846 C CA . GLU A 1 108 ? 20.484 5.533 5.420 1.00 90.25 108 GLU A CA 1
ATOM 847 C C . GLU A 1 108 ? 21.088 4.225 4.888 1.00 90.25 108 GLU A C 1
ATOM 849 O O . GLU A 1 108 ? 22.209 3.860 5.259 1.00 90.25 108 GLU A O 1
ATOM 854 N N . THR A 1 109 ? 20.356 3.511 4.034 1.00 87.69 109 THR A N 1
ATOM 855 C CA . THR A 1 109 ? 20.663 2.120 3.656 1.00 87.69 109 THR A CA 1
ATOM 856 C C . THR A 1 109 ? 21.107 1.985 2.202 1.00 87.69 109 THR A C 1
ATOM 858 O O . THR A 1 109 ? 21.858 1.068 1.866 1.00 87.69 109 THR A O 1
ATOM 861 N N . GLY A 1 110 ? 20.699 2.924 1.347 1.00 86.44 110 GLY A N 1
ATOM 862 C CA . GLY A 1 110 ? 20.846 2.840 -0.102 1.00 86.44 110 GLY A CA 1
ATOM 863 C C . GLY A 1 110 ? 19.926 1.808 -0.759 1.00 86.44 110 GLY A C 1
ATOM 864 O O . GLY A 1 110 ? 20.142 1.503 -1.933 1.00 86.44 110 GLY A O 1
ATOM 865 N N . ASP A 1 111 ? 18.949 1.262 -0.028 1.00 82.50 111 ASP A N 1
ATOM 866 C CA . ASP A 1 111 ? 18.049 0.208 -0.493 1.00 82.50 111 ASP A CA 1
ATOM 867 C C . ASP A 1 111 ? 16.577 0.627 -0.362 1.00 82.50 111 ASP A C 1
ATOM 869 O O . ASP A 1 111 ? 16.075 0.885 0.731 1.00 82.50 111 ASP A O 1
ATOM 873 N N . SER A 1 112 ? 15.883 0.693 -1.498 1.00 70.69 112 SER A N 1
ATOM 874 C CA . SER A 1 112 ? 14.468 1.064 -1.596 1.00 70.69 112 SER A CA 1
ATOM 875 C C . SER A 1 112 ? 13.510 -0.099 -1.306 1.00 70.69 112 SER A C 1
ATOM 877 O O . SER A 1 112 ? 12.309 0.119 -1.171 1.00 70.69 112 SER A O 1
ATOM 879 N N . TYR A 1 113 ? 14.009 -1.337 -1.213 1.00 78.69 113 TYR A N 1
ATOM 880 C CA . TYR A 1 113 ? 13.182 -2.533 -1.011 1.00 78.69 113 TYR A CA 1
ATOM 881 C C . TYR A 1 113 ? 13.159 -3.024 0.433 1.00 78.69 113 TYR A C 1
ATOM 883 O O . TYR A 1 113 ? 12.338 -3.871 0.779 1.00 78.69 113 TYR A O 1
ATOM 891 N N . GLN A 1 114 ? 13.982 -2.457 1.315 1.00 81.94 114 GLN A N 1
ATOM 892 C CA . GLN A 1 114 ? 14.075 -2.925 2.697 1.00 81.94 114 GLN A CA 1
ATOM 893 C C . GLN A 1 114 ? 12.716 -2.902 3.425 1.00 81.94 114 GLN A C 1
ATOM 895 O O . GLN A 1 114 ? 12.420 -3.795 4.220 1.00 81.94 114 GLN A O 1
ATOM 900 N N . MET A 1 115 ? 11.875 -1.908 3.122 1.00 82.44 115 MET A N 1
ATOM 901 C CA . MET A 1 115 ? 10.510 -1.792 3.645 1.00 82.44 115 MET A CA 1
ATOM 902 C C . MET A 1 115 ? 9.531 -2.810 3.046 1.00 82.44 115 MET A C 1
ATOM 904 O O . MET A 1 115 ? 8.646 -3.278 3.755 1.00 82.44 115 MET A O 1
ATOM 908 N N . VAL A 1 116 ? 9.705 -3.177 1.772 1.00 81.62 116 VAL A N 1
ATOM 909 C CA . VAL A 1 116 ? 8.903 -4.199 1.070 1.00 81.62 116 VAL A CA 1
ATOM 910 C C . VAL A 1 116 ? 9.148 -5.579 1.671 1.00 81.62 116 VAL A C 1
ATOM 912 O O . VAL A 1 116 ? 8.215 -6.342 1.910 1.00 81.62 116 VAL A O 1
ATOM 915 N N . GLU A 1 117 ? 10.413 -5.890 1.950 1.00 80.00 117 GLU A N 1
ATOM 916 C CA . GLU A 1 117 ? 10.821 -7.206 2.437 1.00 80.00 117 GLU A CA 1
ATOM 917 C C . GLU A 1 117 ? 10.401 -7.465 3.892 1.00 80.00 117 GLU A C 1
ATOM 919 O O . GLU A 1 117 ? 10.232 -8.619 4.282 1.00 80.00 117 GLU A O 1
ATOM 924 N N . ASN A 1 118 ? 10.255 -6.410 4.706 1.00 80.38 118 ASN A N 1
ATOM 925 C CA . ASN A 1 118 ? 10.013 -6.520 6.150 1.00 80.38 118 ASN A CA 1
ATOM 926 C C . ASN A 1 118 ? 9.029 -5.451 6.686 1.00 80.38 118 ASN A C 1
ATOM 928 O O . ASN A 1 118 ? 9.369 -4.730 7.634 1.00 80.38 118 ASN A O 1
ATOM 932 N N . PRO A 1 119 ? 7.822 -5.294 6.111 1.00 82.44 119 PRO A N 1
ATOM 933 C CA . PRO A 1 119 ? 6.920 -4.183 6.427 1.00 82.44 119 PRO A CA 1
ATOM 934 C C . PRO A 1 119 ? 6.530 -4.126 7.911 1.00 82.44 119 PRO A C 1
ATOM 936 O O . PRO A 1 119 ? 6.431 -3.047 8.506 1.00 82.44 119 PRO A O 1
ATOM 939 N N . GLU A 1 120 ? 6.405 -5.283 8.560 1.00 83.62 120 GLU A N 1
ATOM 940 C CA . GLU A 1 120 ? 6.074 -5.406 9.976 1.00 83.62 120 GLU A CA 1
ATOM 941 C C . GLU A 1 120 ? 7.132 -4.805 10.912 1.00 83.62 120 GLU A C 1
ATOM 943 O O . GLU A 1 120 ? 6.792 -4.358 12.008 1.00 83.62 120 GLU A O 1
ATOM 948 N N . GLN A 1 121 ? 8.400 -4.739 10.489 1.00 87.31 121 GLN A N 1
ATOM 949 C CA . GLN A 1 121 ? 9.486 -4.155 11.289 1.00 87.31 121 GLN A CA 1
ATOM 950 C C . GLN A 1 121 ? 9.442 -2.621 11.319 1.00 87.31 121 GLN A C 1
ATOM 952 O O . GLN A 1 121 ? 10.106 -2.002 12.157 1.00 87.31 121 GLN A O 1
ATOM 957 N N . PHE A 1 122 ? 8.658 -2.020 10.418 1.00 88.31 122 PHE A N 1
ATOM 958 C CA . PHE A 1 122 ? 8.577 -0.574 10.210 1.00 88.31 122 PHE A CA 1
ATOM 959 C C . PHE A 1 122 ? 7.216 0.029 10.580 1.00 88.31 122 PHE A C 1
ATOM 961 O O . PHE A 1 122 ? 7.065 1.253 10.635 1.00 88.31 122 PHE A O 1
ATOM 968 N N . ALA A 1 123 ? 6.218 -0.814 10.857 1.00 87.81 123 ALA A N 1
ATOM 969 C CA . ALA A 1 123 ? 4.856 -0.384 11.161 1.00 87.81 123 ALA A CA 1
ATOM 970 C C . ALA A 1 123 ? 4.781 0.578 12.363 1.00 87.81 123 ALA A C 1
ATOM 972 O O . ALA A 1 123 ? 4.006 1.534 12.345 1.00 87.81 123 ALA A O 1
ATOM 973 N N . GLU A 1 124 ? 5.605 0.393 13.402 1.00 88.25 124 GLU A N 1
ATOM 974 C CA . GLU A 1 124 ? 5.620 1.288 14.570 1.00 88.25 124 GLU A CA 1
ATOM 975 C C . GLU A 1 124 ? 6.185 2.679 14.237 1.00 88.25 124 GLU A C 1
ATOM 977 O O . GLU A 1 124 ? 5.659 3.699 14.692 1.00 88.25 124 GLU A O 1
ATOM 982 N N . GLN A 1 125 ? 7.228 2.732 13.410 1.00 88.62 125 GLN A N 1
ATOM 983 C CA . GLN A 1 125 ? 7.912 3.952 12.986 1.00 88.62 125 GLN A CA 1
ATOM 984 C C . GLN A 1 125 ? 6.983 4.782 12.098 1.00 88.62 125 GLN A C 1
ATOM 986 O O . GLN A 1 125 ? 6.776 5.973 12.352 1.00 88.62 125 GLN A O 1
ATOM 991 N N . ILE A 1 126 ? 6.325 4.132 11.136 1.00 88.38 126 ILE A N 1
ATOM 992 C CA . ILE A 1 126 ? 5.286 4.734 10.289 1.00 88.38 126 ILE A CA 1
ATOM 993 C C . ILE A 1 126 ? 4.024 5.030 11.119 1.00 88.38 126 ILE A C 1
ATOM 995 O O . ILE A 1 126 ? 3.334 6.025 10.902 1.00 88.38 126 ILE A O 1
ATOM 999 N N . GLY A 1 127 ? 3.797 4.297 12.206 1.00 89.50 127 GLY A N 1
ATOM 1000 C CA . GLY A 1 127 ? 2.707 4.505 13.161 1.00 8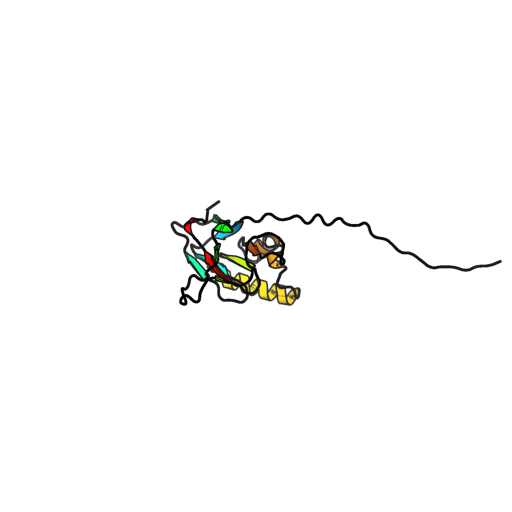9.50 127 GLY A CA 1
ATOM 1001 C C . GLY A 1 127 ? 1.397 3.826 12.767 1.00 89.50 127 GLY A C 1
ATOM 1002 O O . GLY A 1 127 ? 0.367 4.119 13.388 1.00 89.50 127 GLY A O 1
ATOM 1003 N N . ILE A 1 128 ? 1.441 2.953 11.762 1.00 90.50 128 ILE A N 1
ATOM 1004 C CA . ILE A 1 128 ? 0.326 2.158 11.258 1.00 90.50 128 ILE A CA 1
ATOM 1005 C C . ILE A 1 128 ? 0.851 0.880 10.598 1.00 90.50 128 ILE A C 1
ATOM 1007 O O . ILE A 1 128 ? 1.939 0.882 10.020 1.00 90.50 128 ILE A O 1
ATOM 1011 N N . ALA A 1 129 ? 0.080 -0.205 10.678 1.00 92.69 129 ALA A N 1
ATOM 1012 C CA . ALA A 1 129 ? 0.355 -1.397 9.883 1.00 92.69 129 ALA A CA 1
ATOM 1013 C C . ALA A 1 129 ? 0.056 -1.123 8.401 1.00 92.69 129 ALA A C 1
ATOM 1015 O O . ALA A 1 129 ? -1.039 -0.676 8.056 1.00 92.69 129 ALA A O 1
ATOM 1016 N N . TYR A 1 130 ? 1.025 -1.421 7.544 1.00 93.31 130 TYR A N 1
ATOM 1017 C CA . TYR A 1 130 ? 0.912 -1.365 6.093 1.00 93.31 130 TYR A CA 1
ATOM 1018 C C . TYR A 1 130 ? 1.406 -2.677 5.502 1.00 93.31 130 TYR A C 1
ATOM 1020 O O . TYR A 1 130 ? 2.103 -3.439 6.173 1.00 93.31 130 TYR A O 1
ATOM 1028 N N . ASP A 1 131 ? 1.064 -2.913 4.244 1.00 92.06 131 ASP A N 1
ATOM 1029 C CA . ASP A 1 131 ? 1.523 -4.087 3.517 1.00 92.06 131 ASP A CA 1
ATOM 1030 C C . ASP A 1 131 ? 1.559 -3.784 2.018 1.00 92.06 131 ASP A C 1
ATOM 1032 O O . ASP A 1 131 ? 1.107 -2.724 1.571 1.00 92.06 131 ASP A O 1
ATOM 1036 N N . CYS A 1 132 ? 2.122 -4.694 1.237 1.00 88.75 132 CYS A N 1
ATOM 1037 C CA . CYS A 1 132 ? 2.246 -4.549 -0.202 1.00 88.75 132 CYS A CA 1
ATOM 1038 C C . CYS A 1 132 ? 2.071 -5.885 -0.929 1.00 88.75 132 CYS A C 1
ATOM 1040 O O . CYS A 1 132 ? 2.196 -6.964 -0.349 1.00 88.75 132 CYS A O 1
ATOM 1042 N N . LEU A 1 133 ? 1.757 -5.799 -2.219 1.00 86.75 133 LEU A N 1
ATOM 1043 C CA . LEU A 1 133 ? 1.780 -6.936 -3.135 1.00 86.75 133 LEU A CA 1
ATOM 1044 C C . LEU A 1 133 ? 2.917 -6.747 -4.133 1.00 86.75 133 LEU A C 1
ATOM 1046 O O . LEU A 1 133 ? 3.155 -5.633 -4.593 1.00 86.75 133 LEU A O 1
ATOM 1050 N N . GLU A 1 134 ? 3.592 -7.840 -4.473 1.00 82.81 134 GLU A N 1
ATOM 1051 C CA . GLU A 1 134 ? 4.823 -7.836 -5.265 1.00 82.81 134 GLU A CA 1
ATOM 1052 C C . GLU A 1 134 ? 4.673 -8.716 -6.511 1.00 82.81 134 GLU A C 1
ATOM 1054 O O . GLU A 1 134 ? 4.005 -9.746 -6.490 1.00 82.81 134 GLU A O 1
ATOM 1059 N N . ALA A 1 135 ? 5.328 -8.357 -7.607 1.00 75.62 135 ALA A N 1
ATOM 1060 C CA . ALA A 1 135 ? 5.358 -9.158 -8.822 1.00 75.62 135 ALA A CA 1
ATOM 1061 C C . ALA A 1 135 ? 6.280 -10.390 -8.705 1.00 75.62 135 ALA A C 1
ATOM 1063 O O . ALA A 1 135 ? 7.247 -10.401 -7.929 1.00 75.62 135 ALA A O 1
ATOM 1064 N N . PRO A 1 136 ? 6.073 -11.433 -9.533 1.00 68.81 136 PRO A N 1
ATOM 1065 C CA . PRO A 1 136 ? 7.062 -12.491 -9.727 1.00 68.81 136 PRO A CA 1
ATOM 1066 C C . PRO A 1 136 ? 8.438 -11.941 -10.078 1.00 68.81 136 PRO A C 1
ATOM 1068 O O . PRO A 1 136 ? 8.589 -11.159 -11.009 1.00 68.81 136 PRO A O 1
ATOM 1071 N N . GLY A 1 137 ? 9.462 -12.425 -9.378 1.00 62.59 137 GLY A N 1
ATOM 1072 C CA . GLY A 1 137 ? 10.853 -12.049 -9.639 1.00 62.59 137 GLY A CA 1
ATOM 1073 C C . GLY A 1 137 ? 11.375 -10.879 -8.807 1.00 62.59 137 GLY A C 1
ATOM 1074 O O . GLY A 1 137 ? 12.588 -10.697 -8.789 1.00 62.59 137 GLY A O 1
ATOM 1075 N N . ILE A 1 138 ? 10.507 -10.166 -8.081 1.00 67.06 138 ILE A N 1
ATOM 1076 C CA . ILE A 1 138 ? 10.908 -9.160 -7.081 1.00 67.06 138 ILE A CA 1
ATOM 1077 C C . ILE A 1 138 ? 10.938 -9.776 -5.674 1.00 67.06 138 ILE A C 1
ATOM 1079 O O . ILE A 1 138 ? 11.895 -9.559 -4.944 1.00 67.06 138 ILE A O 1
ATOM 1083 N N . GLY A 1 139 ? 9.996 -10.676 -5.369 1.00 54.38 139 GLY A N 1
ATOM 1084 C CA . GLY A 1 139 ? 9.981 -11.455 -4.115 1.00 54.38 139 GLY A CA 1
ATOM 1085 C C . GLY A 1 139 ? 9.355 -12.854 -4.219 1.00 54.38 139 GLY A C 1
ATOM 1086 O O . GLY A 1 139 ? 9.217 -13.558 -3.225 1.00 54.38 139 GLY A O 1
ATOM 1087 N N . SER A 1 140 ? 9.043 -13.311 -5.440 1.00 48.47 140 SER A N 1
ATOM 1088 C CA . SER A 1 140 ? 8.469 -14.628 -5.796 1.00 48.47 140 SER A CA 1
ATOM 1089 C C . SER A 1 140 ? 7.068 -14.937 -5.229 1.00 48.47 140 SER A C 1
ATOM 1091 O O . SER A 1 140 ? 6.952 -15.454 -4.122 1.00 48.47 140 SER A O 1
ATOM 1093 N N . GLY A 1 141 ? 5.998 -14.754 -6.030 1.00 46.66 141 GLY A N 1
ATOM 1094 C CA . GLY A 1 141 ? 4.732 -15.414 -5.670 1.00 46.66 141 GLY A CA 1
ATOM 1095 C C . GLY A 1 141 ? 3.402 -15.204 -6.411 1.00 46.66 141 GLY A C 1
ATOM 1096 O O . GLY A 1 141 ? 2.453 -15.789 -5.912 1.00 46.66 141 GLY A O 1
ATOM 1097 N N . TYR A 1 142 ? 3.235 -14.472 -7.530 1.00 54.88 142 TYR A N 1
ATOM 1098 C CA . TYR A 1 142 ? 1.855 -14.158 -8.001 1.00 54.88 142 TYR A CA 1
ATOM 1099 C C . TYR A 1 142 ? 1.613 -14.152 -9.518 1.00 54.88 142 TYR A C 1
ATOM 1101 O O . TYR A 1 142 ? 2.502 -13.878 -10.296 1.00 54.88 142 TYR A O 1
ATOM 1109 N N . ASP A 1 143 ? 0.372 -14.333 -9.972 1.00 55.31 143 ASP A N 1
ATOM 1110 C CA . ASP A 1 143 ? -0.048 -14.079 -11.371 1.00 55.31 143 ASP A CA 1
ATOM 1111 C C . ASP A 1 143 ? -0.224 -12.567 -11.683 1.00 55.31 143 ASP A C 1
ATOM 1113 O O . ASP A 1 143 ? -1.087 -12.165 -12.464 1.00 55.31 143 ASP A O 1
ATOM 1117 N N . PHE A 1 144 ? 0.549 -11.702 -11.022 1.00 63.25 144 PHE A N 1
ATOM 1118 C CA . PHE A 1 144 ? 0.592 -10.258 -11.264 1.00 63.25 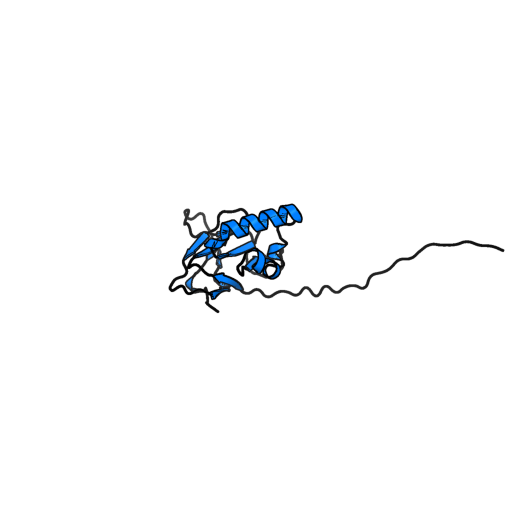144 PHE A CA 1
ATOM 1119 C C . PHE A 1 144 ? 1.589 -9.987 -12.399 1.00 63.25 144 PHE A C 1
ATOM 1121 O O . PHE A 1 144 ? 2.718 -10.470 -12.337 1.00 63.25 144 PHE A O 1
ATOM 1128 N N . GLU A 1 145 ? 1.200 -9.243 -13.442 1.00 65.75 145 GLU A N 1
ATOM 1129 C CA . GLU A 1 145 ? 2.072 -9.008 -14.612 1.00 65.75 145 GLU A CA 1
ATOM 1130 C C . GLU A 1 145 ? 3.297 -8.129 -14.284 1.00 65.75 145 GLU A C 1
ATOM 1132 O O . GLU A 1 145 ? 4.226 -8.051 -15.087 1.00 65.75 145 GLU A O 1
ATOM 1137 N N . GLY A 1 146 ? 3.342 -7.539 -13.083 1.00 74.56 146 GLY A N 1
ATOM 1138 C CA . GLY A 1 146 ? 4.355 -6.574 -12.681 1.00 74.56 146 GLY A CA 1
ATOM 1139 C C . GLY A 1 146 ? 3.930 -5.188 -13.119 1.00 74.56 146 GLY A C 1
ATOM 1140 O O . GLY A 1 146 ? 2.976 -4.626 -12.577 1.00 74.56 146 GLY A O 1
ATOM 1141 N N . ASP A 1 147 ? 4.607 -4.664 -14.127 1.00 81.81 147 ASP A N 1
ATOM 1142 C CA . ASP A 1 147 ? 4.353 -3.323 -14.633 1.00 81.81 147 ASP A CA 1
ATOM 1143 C C . ASP A 1 147 ? 2.993 -3.264 -15.328 1.00 81.81 147 ASP A C 1
ATOM 1145 O O . ASP A 1 147 ? 2.619 -4.147 -16.107 1.00 81.81 147 ASP A O 1
ATOM 1149 N N . GLY A 1 148 ? 2.232 -2.209 -15.064 1.00 84.75 148 GLY A N 1
ATOM 1150 C CA . GLY A 1 148 ? 0.923 -2.050 -15.670 1.00 84.75 148 GLY A CA 1
ATOM 1151 C C . GLY A 1 148 ? 0.025 -1.049 -14.969 1.00 84.75 148 GLY A C 1
ATOM 1152 O O . GLY A 1 148 ? 0.413 -0.330 -14.050 1.00 84.75 148 GLY A O 1
ATOM 1153 N N . THR A 1 149 ? -1.220 -1.016 -15.431 1.00 86.94 149 THR A N 1
ATOM 1154 C CA . THR A 1 149 ? -2.270 -0.176 -14.862 1.00 86.94 149 THR A CA 1
ATOM 11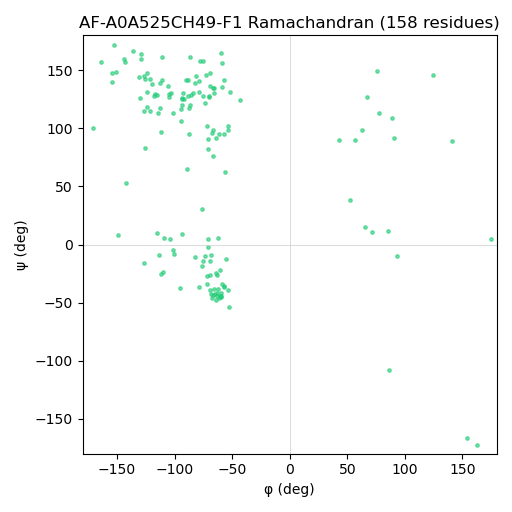55 C C . THR A 1 149 ? -3.373 -1.056 -14.304 1.00 86.94 149 THR A C 1
ATOM 1157 O O . THR A 1 149 ? -3.901 -1.937 -14.992 1.00 86.94 149 THR A O 1
ATOM 1160 N N . TYR A 1 150 ? -3.747 -0.793 -13.058 1.00 88.31 150 TYR A N 1
ATOM 1161 C CA . TYR A 1 150 ? -4.645 -1.637 -12.288 1.00 88.31 150 TYR A CA 1
ATOM 1162 C C . TYR A 1 150 ? -5.793 -0.837 -11.676 1.00 88.31 150 TYR A C 1
ATOM 1164 O O . TYR A 1 150 ? -5.714 0.376 -11.499 1.00 88.31 150 TYR A O 1
ATOM 1172 N N . VAL A 1 151 ? -6.873 -1.529 -11.318 1.00 89.88 151 VAL A N 1
ATOM 1173 C CA . VAL A 1 151 ? -7.950 -0.978 -10.482 1.00 89.88 151 VAL A CA 1
ATOM 1174 C C . VAL A 1 151 ? -8.188 -1.898 -9.298 1.00 89.88 151 VAL A C 1
ATOM 1176 O O . VAL A 1 151 ? -8.138 -3.123 -9.443 1.00 89.88 151 VAL A O 1
ATOM 1179 N N . LEU A 1 152 ? -8.532 -1.310 -8.154 1.00 91.62 152 LEU A N 1
ATOM 1180 C CA . LEU A 1 152 ? -8.960 -2.046 -6.973 1.00 91.62 152 LEU A CA 1
ATOM 1181 C C . LEU A 1 152 ? -10.492 -2.188 -6.911 1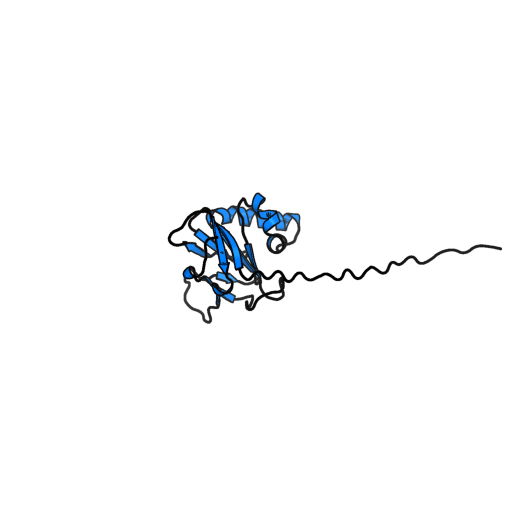.00 91.62 152 LEU A C 1
ATOM 1183 O O . LEU A 1 152 ? -11.236 -1.208 -6.956 1.00 91.62 152 LEU A O 1
ATOM 1187 N N . ASP A 1 153 ? -10.978 -3.421 -6.775 1.00 91.12 153 ASP A N 1
ATOM 1188 C CA . ASP A 1 153 ? -12.387 -3.739 -6.529 1.00 91.12 153 ASP A CA 1
ATOM 1189 C C . ASP A 1 153 ? -12.696 -3.724 -5.025 1.00 91.12 153 ASP A C 1
ATOM 1191 O O . ASP A 1 153 ? -12.523 -4.725 -4.327 1.00 91.12 153 ASP A O 1
ATOM 1195 N N . LEU A 1 154 ? -13.192 -2.587 -4.531 1.00 91.12 154 LEU A N 1
ATOM 1196 C CA . LEU A 1 154 ? -13.489 -2.387 -3.107 1.00 91.12 154 LEU A CA 1
ATOM 1197 C C . LEU A 1 154 ? -14.533 -3.351 -2.535 1.00 91.12 154 LEU A C 1
ATOM 1199 O O . LEU A 1 154 ? -14.545 -3.575 -1.331 1.00 91.12 154 LEU A O 1
ATOM 1203 N N . SER A 1 155 ? -15.386 -3.955 -3.371 1.00 91.00 155 SER A N 1
ATOM 1204 C CA . SER A 1 155 ? -16.397 -4.917 -2.900 1.00 91.00 155 SER A CA 1
ATOM 1205 C C . SER A 1 155 ? -15.804 -6.235 -2.395 1.00 91.00 155 SER A C 1
ATOM 1207 O O . SER A 1 155 ? -16.501 -7.013 -1.748 1.00 91.00 155 SER A O 1
ATOM 1209 N N . LYS A 1 156 ? -14.525 -6.479 -2.693 1.00 91.81 156 LYS A N 1
ATOM 1210 C CA . LYS A 1 156 ? -13.762 -7.655 -2.267 1.00 91.81 156 LYS A CA 1
ATOM 1211 C C . LYS A 1 156 ? -12.831 -7.373 -1.088 1.00 91.81 156 LYS A C 1
ATOM 1213 O O . LYS A 1 156 ? -12.175 -8.293 -0.619 1.00 91.81 156 LYS A O 1
ATOM 1218 N N . VAL A 1 157 ? -12.728 -6.117 -0.650 1.00 92.44 157 VAL A N 1
ATOM 1219 C CA . VAL A 1 157 ? -11.938 -5.752 0.528 1.00 92.44 157 VAL A CA 1
ATOM 1220 C C . VAL A 1 157 ? -12.719 -6.167 1.770 1.00 92.44 157 VAL A C 1
ATOM 1222 O O . VAL A 1 157 ? -13.892 -5.828 1.924 1.00 92.44 157 VAL A O 1
ATOM 1225 N N . GLU A 1 158 ? -12.064 -6.910 2.655 1.00 93.44 158 GLU A N 1
ATOM 1226 C CA . GLU A 1 158 ? -12.688 -7.501 3.836 1.00 93.44 158 GLU A CA 1
ATOM 1227 C C . GLU A 1 158 ? -12.133 -6.857 5.101 1.00 93.44 158 GLU A C 1
ATOM 1229 O O . GLU A 1 158 ? -10.929 -6.649 5.220 1.00 93.44 158 GLU A O 1
ATOM 1234 N N . ARG A 1 159 ? -12.988 -6.575 6.082 1.00 93.06 159 ARG A N 1
ATOM 1235 C CA . ARG A 1 159 ? -12.526 -6.217 7.425 1.00 93.06 159 ARG A CA 1
ATOM 1236 C C . ARG A 1 159 ? -12.210 -7.489 8.216 1.00 93.06 159 ARG A C 1
ATOM 1238 O O . ARG A 1 159 ? -12.959 -8.461 8.119 1.00 93.06 159 ARG A O 1
ATOM 1245 N N . VAL A 1 160 ? -11.120 -7.465 8.982 1.00 88.50 160 VAL A N 1
ATOM 1246 C CA . VAL A 1 160 ? -10.666 -8.575 9.845 1.00 88.50 160 VAL A CA 1
ATOM 1247 C C . VAL A 1 160 ? -11.390 -8.585 11.185 1.00 88.50 160 VAL A C 1
ATOM 1249 O O . VAL A 1 160 ? -11.576 -7.492 11.766 1.00 88.50 160 VAL A O 1
#

Nearest PDB structures (foldseek):
  3d00-assembly1_A-2  TM=1.890E-01  e=8.927E+00  Syntrophus aciditrophicus SB

Solvent-accessible surface area (backbone atoms only — not comparable to full-atom values): 9651 Å² total; per-residue (Å²): 136,81,90,84,84,87,89,84,91,77,88,79,75,79,79,76,75,78,74,78,74,72,66,85,66,65,45,30,54,25,36,30,82,58,54,31,42,22,36,28,20,86,90,55,86,59,24,73,43,76,51,80,92,62,73,71,45,45,35,36,44,37,57,89,31,53,41,80,58,91,68,97,66,77,94,56,79,60,56,32,59,25,82,78,20,37,40,40,34,37,29,48,93,44,46,68,54,45,53,54,49,51,53,49,44,27,74,76,68,75,45,86,53,62,58,75,80,42,34,79,82,44,16,73,82,62,67,47,45,38,30,58,50,58,11,56,83,80,75,51,75,48,98,49,87,35,57,46,42,31,35,76,43,69,92,59,50,39,78,112

Radius of gyration: 21.14 Å; Cα contacts (8 Å, |Δi|>4): 271; chains: 1; bounding box: 86×43×38 Å

pLDDT: mean 78.55, std 19.45, range [33.44, 97.38]

Mean predicted aligned error: 10.62 Å